Protein AF-A0A962JKF3-F1 (afdb_monomer)

Structure (mmCIF, N/CA/C/O backbone):
data_AF-A0A962JKF3-F1
#
_entry.id   AF-A0A962JKF3-F1
#
loop_
_atom_site.group_PDB
_atom_site.id
_atom_site.type_symbol
_atom_site.label_atom_id
_atom_site.label_alt_id
_atom_site.label_comp_id
_atom_site.label_asym_id
_atom_site.label_entity_id
_atom_site.label_seq_id
_atom_site.pdbx_PDB_ins_code
_atom_site.Cartn_x
_atom_site.Cartn_y
_atom_site.Cartn_z
_atom_site.occupancy
_atom_site.B_iso_or_equiv
_atom_site.auth_seq_id
_atom_site.auth_comp_id
_atom_site.auth_asym_id
_atom_site.auth_atom_id
_atom_site.pdbx_PDB_model_num
ATOM 1 N N . MET A 1 1 ? 17.345 6.309 -23.804 1.00 45.12 1 MET A N 1
ATOM 2 C CA . MET A 1 1 ? 17.494 7.537 -22.999 1.00 45.12 1 MET A CA 1
ATOM 3 C C . MET A 1 1 ? 17.487 7.117 -21.541 1.00 45.12 1 MET A C 1
ATOM 5 O O . MET A 1 1 ? 16.427 6.810 -21.020 1.00 45.12 1 MET A O 1
ATOM 9 N N . THR A 1 2 ? 18.648 6.980 -20.911 1.00 43.19 2 THR A N 1
ATOM 10 C CA . THR A 1 2 ? 18.724 6.770 -19.460 1.00 43.19 2 THR A CA 1
ATOM 11 C C . THR A 1 2 ? 18.575 8.135 -18.808 1.00 43.19 2 THR A C 1
ATOM 13 O O . THR A 1 2 ? 19.417 9.005 -19.036 1.00 43.19 2 THR A O 1
ATOM 16 N N . LEU A 1 3 ? 17.484 8.357 -18.077 1.00 59.50 3 LEU A N 1
ATOM 17 C CA . LEU A 1 3 ? 17.336 9.577 -17.291 1.00 59.50 3 LEU A CA 1
ATOM 18 C C . LEU A 1 3 ? 18.463 9.590 -16.237 1.00 59.50 3 LEU A C 1
ATOM 20 O O . LEU A 1 3 ? 18.584 8.628 -15.476 1.00 59.50 3 LEU A O 1
ATOM 24 N N . PRO A 1 4 ? 19.339 10.608 -16.215 1.00 52.12 4 PRO A N 1
ATOM 25 C CA . PRO A 1 4 ? 20.421 10.675 -15.240 1.00 52.12 4 PRO A CA 1
ATOM 26 C C . PRO A 1 4 ? 19.830 10.855 -13.833 1.00 52.12 4 PRO A C 1
ATOM 28 O O . PRO A 1 4 ? 18.937 11.678 -13.650 1.00 52.12 4 PRO A O 1
ATOM 31 N N . ASN A 1 5 ? 20.304 10.072 -12.854 1.00 59.34 5 ASN A N 1
ATOM 32 C CA . ASN A 1 5 ? 19.976 10.176 -11.420 1.00 59.34 5 ASN A CA 1
ATOM 33 C C . ASN A 1 5 ? 18.494 10.445 -11.097 1.00 59.34 5 ASN A C 1
ATOM 35 O O . ASN A 1 5 ? 18.157 11.418 -10.421 1.00 59.34 5 ASN A O 1
ATOM 39 N N . THR A 1 6 ? 17.583 9.593 -11.570 1.00 78.31 6 THR A N 1
ATOM 40 C CA . THR A 1 6 ? 16.162 9.761 -11.236 1.00 78.31 6 THR A CA 1
ATOM 41 C C . THR A 1 6 ? 15.853 9.145 -9.876 1.00 78.31 6 THR A C 1
ATOM 43 O O . THR A 1 6 ? 15.558 7.959 -9.766 1.00 78.31 6 THR A O 1
ATOM 46 N N . ASN A 1 7 ? 15.921 9.959 -8.823 1.00 91.00 7 ASN A N 1
ATOM 47 C CA . ASN A 1 7 ? 15.322 9.613 -7.539 1.00 91.00 7 ASN A CA 1
ATOM 48 C C . ASN A 1 7 ? 13.796 9.803 -7.646 1.00 91.00 7 ASN A C 1
ATOM 50 O O . ASN A 1 7 ? 13.333 10.870 -8.041 1.00 91.00 7 ASN A O 1
ATOM 54 N N . PHE A 1 8 ? 13.021 8.770 -7.307 1.00 95.50 8 PHE A N 1
ATOM 55 C CA . PHE A 1 8 ? 11.555 8.773 -7.406 1.00 95.50 8 PHE A CA 1
ATOM 56 C C . PHE A 1 8 ? 10.889 8.999 -6.049 1.00 95.50 8 PHE A C 1
ATOM 58 O O . PHE A 1 8 ? 9.671 8.931 -5.952 1.00 95.50 8 PHE A O 1
ATOM 65 N N . THR A 1 9 ? 11.661 9.265 -4.996 1.00 96.19 9 THR A N 1
ATOM 66 C CA . THR A 1 9 ? 11.129 9.569 -3.667 1.00 96.19 9 THR A CA 1
ATOM 67 C C . THR A 1 9 ? 10.111 10.707 -3.766 1.00 96.19 9 THR A C 1
ATOM 69 O O . THR A 1 9 ? 10.360 11.729 -4.407 1.00 96.19 9 THR A O 1
ATOM 72 N N . HIS A 1 10 ? 8.947 10.499 -3.154 1.00 94.94 10 HIS A N 1
ATOM 73 C CA . HIS A 1 10 ? 7.783 11.387 -3.181 1.00 94.94 10 HIS A CA 1
ATOM 74 C C . HIS A 1 10 ? 7.109 11.565 -4.551 1.00 94.94 10 HIS A C 1
ATOM 76 O O . HIS A 1 10 ? 6.309 12.483 -4.728 1.00 94.94 10 HIS A O 1
ATOM 82 N N . GLN A 1 11 ? 7.390 10.684 -5.513 1.00 96.50 11 GLN A N 1
ATOM 83 C CA . GLN A 1 11 ? 6.673 10.609 -6.785 1.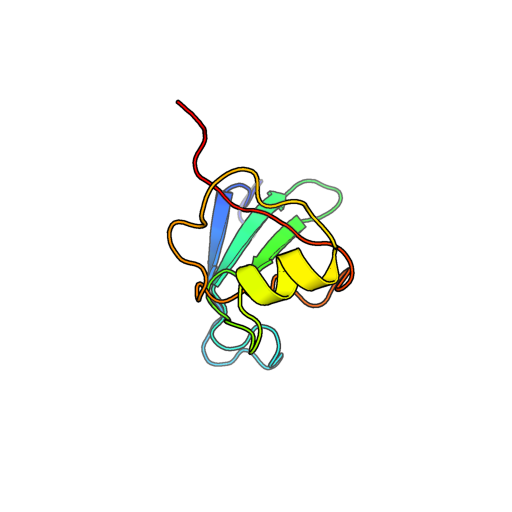00 96.50 11 GLN A CA 1
ATOM 84 C C . GLN A 1 11 ? 5.614 9.504 -6.753 1.00 96.50 11 GLN A C 1
ATOM 86 O O . GLN A 1 11 ? 5.730 8.521 -6.014 1.00 96.50 11 GLN A O 1
ATOM 91 N N . CYS A 1 12 ? 4.595 9.652 -7.599 1.00 97.19 12 CYS A N 1
ATOM 92 C CA . CYS A 1 12 ? 3.626 8.597 -7.870 1.00 97.19 12 CYS A CA 1
ATOM 93 C C . CYS A 1 12 ? 3.989 7.871 -9.167 1.00 97.19 12 CYS A C 1
ATOM 95 O O . CYS A 1 12 ? 4.161 8.501 -10.209 1.00 97.19 12 CYS A O 1
ATOM 97 N N . LEU A 1 13 ? 4.045 6.544 -9.110 1.00 97.00 13 LEU A N 1
ATOM 98 C CA . LEU A 1 13 ? 4.059 5.684 -10.285 1.00 97.00 13 LEU A CA 1
ATOM 99 C C . LEU A 1 13 ? 2.616 5.359 -10.668 1.00 97.00 13 LEU A C 1
ATOM 101 O O . LEU A 1 13 ? 1.812 4.982 -9.813 1.00 97.00 13 LEU A O 1
ATOM 105 N N . ILE A 1 14 ? 2.303 5.506 -11.951 1.00 97.44 14 ILE A N 1
ATOM 106 C CA . ILE A 1 14 ? 0.990 5.193 -12.515 1.00 97.44 14 ILE A CA 1
ATOM 107 C C . ILE A 1 14 ? 1.132 3.919 -13.336 1.00 97.44 14 ILE A C 1
ATOM 109 O O . ILE A 1 14 ? 1.955 3.866 -14.253 1.00 97.44 14 ILE A O 1
ATOM 113 N N . ALA A 1 15 ? 0.354 2.892 -13.000 1.00 97.38 15 ALA A N 1
ATOM 114 C CA . ALA A 1 15 ? 0.325 1.669 -13.781 1.00 97.38 15 ALA A CA 1
ATOM 115 C C . ALA A 1 15 ? -0.211 1.947 -15.190 1.00 97.38 15 ALA A C 1
ATOM 117 O O . ALA A 1 15 ? -1.256 2.578 -15.364 1.00 97.38 15 ALA A O 1
ATOM 118 N N . MET A 1 16 ? 0.515 1.468 -16.197 1.00 96.31 16 MET A N 1
ATOM 119 C CA . MET A 1 16 ? 0.060 1.535 -17.583 1.00 96.31 16 MET A CA 1
ATOM 120 C C . MET A 1 16 ? -1.109 0.561 -17.808 1.00 96.31 16 MET A C 1
ATOM 122 O O . MET A 1 16 ? -1.186 -0.445 -17.102 1.00 96.31 16 MET A O 1
ATOM 126 N N . PRO A 1 17 ? -1.992 0.812 -18.794 1.00 93.44 17 PRO A N 1
ATOM 127 C CA . PRO A 1 17 ? -3.130 -0.067 -19.081 1.00 93.44 17 PRO A CA 1
ATOM 128 C C . PRO A 1 17 ? -2.741 -1.532 -19.322 1.00 93.44 17 PRO A C 1
ATOM 130 O O . PRO A 1 17 ? -3.449 -2.431 -18.884 1.00 93.44 17 PRO A O 1
ATOM 133 N N . ASP A 1 18 ? -1.577 -1.764 -19.933 1.00 94.56 18 ASP A N 1
ATOM 134 C CA . ASP A 1 18 ? -1.051 -3.100 -20.244 1.00 94.56 18 ASP A CA 1
ATOM 135 C C . ASP A 1 18 ? -0.266 -3.728 -19.069 1.00 94.56 18 ASP A C 1
ATOM 137 O O . ASP A 1 18 ? 0.629 -4.545 -19.268 1.00 94.56 18 ASP A O 1
ATOM 141 N N . MET A 1 19 ? -0.524 -3.306 -17.826 1.00 96.31 19 MET A N 1
ATOM 142 C CA . MET A 1 19 ? 0.131 -3.871 -16.644 1.00 96.31 19 MET A CA 1
ATOM 143 C C . MET A 1 19 ? -0.362 -5.303 -16.380 1.00 96.31 19 MET A C 1
ATOM 145 O O . MET A 1 19 ? -1.452 -5.500 -15.842 1.00 96.31 19 MET A O 1
ATOM 149 N N . ASP A 1 20 ? 0.483 -6.285 -16.698 1.00 94.12 20 ASP A N 1
ATOM 150 C CA . ASP A 1 20 ? 0.181 -7.720 -16.568 1.00 94.12 20 ASP A CA 1
ATOM 151 C C . ASP A 1 20 ? 0.007 -8.191 -15.116 1.00 94.12 20 ASP A C 1
ATOM 153 O O . ASP A 1 20 ? -0.760 -9.112 -14.826 1.00 94.12 20 ASP A O 1
ATOM 157 N N . ASP A 1 21 ? 0.735 -7.581 -14.177 1.00 94.69 21 ASP A N 1
ATOM 158 C CA . ASP A 1 21 ? 0.642 -7.947 -12.768 1.00 94.69 21 ASP A CA 1
ATOM 159 C C . ASP A 1 21 ? -0.634 -7.360 -12.155 1.00 94.69 21 ASP A C 1
ATOM 161 O O . ASP A 1 21 ? -0.717 -6.163 -11.866 1.00 94.69 21 ASP A O 1
ATOM 165 N N . SER A 1 22 ? -1.625 -8.215 -11.898 1.00 92.62 22 SER A N 1
ATOM 166 C CA . SER A 1 22 ? -2.922 -7.836 -11.318 1.00 92.62 22 SER A CA 1
ATOM 167 C C . SER A 1 22 ? -2.805 -7.086 -9.986 1.00 92.62 22 SER A C 1
ATOM 169 O O . SER A 1 22 ? -3.657 -6.257 -9.651 1.00 92.62 22 SER A O 1
ATOM 171 N N . ARG A 1 23 ? -1.714 -7.299 -9.240 1.00 93.12 23 ARG A N 1
ATOM 172 C CA . ARG A 1 23 ? -1.430 -6.590 -7.984 1.00 93.12 23 ARG A CA 1
ATOM 173 C C . ARG A 1 23 ? -1.196 -5.102 -8.235 1.00 93.12 23 ARG A C 1
ATOM 175 O O . ARG A 1 23 ? -1.610 -4.280 -7.419 1.00 93.12 23 ARG A O 1
ATOM 182 N N . PHE A 1 24 ? -0.655 -4.744 -9.398 1.00 95.75 24 PHE A N 1
ATOM 183 C CA . PHE A 1 24 ? -0.359 -3.370 -9.808 1.00 95.75 24 PHE A CA 1
ATOM 184 C C . PHE A 1 24 ? -1.233 -2.849 -10.952 1.00 95.75 24 PHE A C 1
ATOM 186 O O . PHE A 1 24 ? -1.190 -1.658 -11.224 1.00 95.75 24 PHE A O 1
ATOM 193 N N . SER A 1 25 ? -2.059 -3.680 -11.591 1.00 96.00 25 SER A N 1
ATOM 194 C CA . SER A 1 25 ? -3.019 -3.21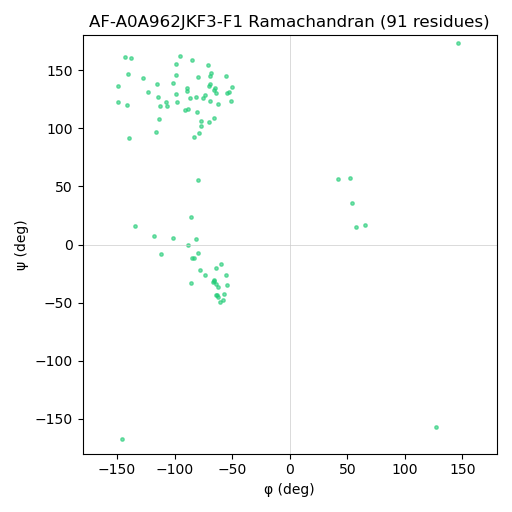5 -12.601 1.00 96.00 25 SER A CA 1
ATOM 195 C C . SER A 1 25 ? -3.904 -2.099 -12.032 1.00 96.00 25 SER A C 1
ATOM 197 O O . SER A 1 25 ? -4.389 -2.227 -10.906 1.00 96.00 25 SER A O 1
ATOM 199 N N . GLU A 1 26 ? -4.027 -0.981 -12.753 1.00 95.62 26 GLU A N 1
ATOM 200 C CA . GLU A 1 26 ? -4.737 0.241 -12.321 1.00 95.62 26 GLU A CA 1
ATOM 201 C C . GLU A 1 26 ? -4.221 0.870 -11.008 1.00 95.62 26 GLU A C 1
ATOM 203 O O . GLU A 1 26 ? -4.885 1.715 -10.403 1.00 95.62 26 GLU A O 1
ATOM 208 N N . ALA A 1 27 ? -3.036 0.481 -10.528 1.00 97.75 27 ALA A N 1
ATOM 209 C CA . ALA A 1 27 ? -2.491 1.000 -9.283 1.00 97.75 27 ALA A CA 1
ATOM 210 C C . ALA A 1 27 ? -1.850 2.384 -9.454 1.00 97.75 27 ALA A C 1
ATOM 212 O O . ALA A 1 27 ? -1.167 2.681 -10.437 1.00 97.75 27 ALA A O 1
ATOM 213 N N . VAL A 1 28 ? -2.007 3.197 -8.414 1.00 98.00 28 VAL A N 1
ATOM 214 C CA . VAL A 1 28 ? -1.177 4.364 -8.133 1.00 98.00 28 VAL A CA 1
ATOM 215 C C . VAL A 1 28 ? -0.283 4.000 -6.957 1.00 98.00 28 VAL A C 1
ATOM 217 O O . VAL A 1 28 ? -0.778 3.683 -5.872 1.00 98.00 28 VAL A O 1
ATOM 220 N N . THR A 1 29 ? 1.031 4.034 -7.165 1.00 97.62 29 THR A N 1
ATOM 221 C CA . THR A 1 29 ? 2.024 3.696 -6.138 1.00 97.62 29 THR A CA 1
ATOM 222 C C . THR A 1 29 ? 2.815 4.933 -5.745 1.00 97.62 29 THR A C 1
ATOM 224 O O . THR A 1 29 ? 3.510 5.515 -6.571 1.00 97.62 29 THR A O 1
ATOM 227 N N . TYR A 1 30 ? 2.743 5.327 -4.478 1.00 97.56 30 TYR A N 1
ATOM 228 C CA . TYR A 1 30 ? 3.545 6.412 -3.922 1.00 97.56 30 TYR A CA 1
ATOM 229 C C . TYR A 1 30 ? 4.899 5.885 -3.444 1.00 97.56 30 TYR A C 1
ATOM 231 O O . TYR A 1 30 ? 4.946 4.955 -2.639 1.00 97.56 30 TYR A O 1
ATOM 239 N N . ILE A 1 31 ? 5.998 6.473 -3.913 1.00 96.94 31 ILE A N 1
ATOM 240 C CA . ILE A 1 31 ? 7.353 6.060 -3.533 1.00 96.94 31 ILE A CA 1
ATOM 241 C C . ILE A 1 31 ? 7.798 6.812 -2.278 1.00 96.94 31 ILE A C 1
ATOM 243 O O . ILE A 1 31 ? 7.954 8.032 -2.276 1.00 96.94 31 ILE A O 1
ATOM 247 N N . VAL A 1 32 ? 8.027 6.064 -1.201 1.00 94.81 32 VAL A N 1
ATOM 248 C CA . VAL A 1 32 ? 8.440 6.586 0.109 1.00 94.81 32 VAL A CA 1
ATOM 249 C C . VAL A 1 32 ? 9.958 6.750 0.184 1.00 94.81 32 VAL A C 1
ATOM 251 O O . VAL A 1 32 ? 10.440 7.673 0.835 1.00 94.81 32 VAL A O 1
ATOM 254 N N . LYS A 1 33 ? 10.711 5.873 -0.489 1.00 95.06 33 LYS A N 1
ATOM 255 C CA . LYS A 1 33 ? 12.178 5.891 -0.546 1.00 95.06 33 LYS A CA 1
ATOM 256 C C . LYS A 1 33 ? 12.641 5.331 -1.889 1.00 95.06 33 LYS A C 1
ATOM 258 O O . LYS A 1 33 ? 12.114 4.311 -2.321 1.00 95.06 33 LYS A O 1
ATOM 263 N N . HIS A 1 34 ? 13.620 5.966 -2.521 1.00 95.25 34 HIS A N 1
ATOM 264 C CA . HIS A 1 34 ? 14.349 5.430 -3.671 1.00 95.25 34 HIS A CA 1
ATOM 265 C C . HIS A 1 34 ? 15.827 5.817 -3.560 1.00 95.25 34 HIS A C 1
ATOM 267 O O . HIS A 1 34 ? 16.153 7.006 -3.510 1.00 95.25 34 HIS A O 1
ATOM 273 N N . ASP A 1 35 ? 16.700 4.818 -3.498 1.00 93.44 35 ASP A N 1
ATOM 274 C CA . ASP A 1 35 ? 18.154 4.962 -3.452 1.00 93.44 35 ASP A CA 1
ATOM 275 C C . ASP A 1 35 ? 18.853 3.806 -4.192 1.00 93.44 35 ASP A C 1
ATOM 277 O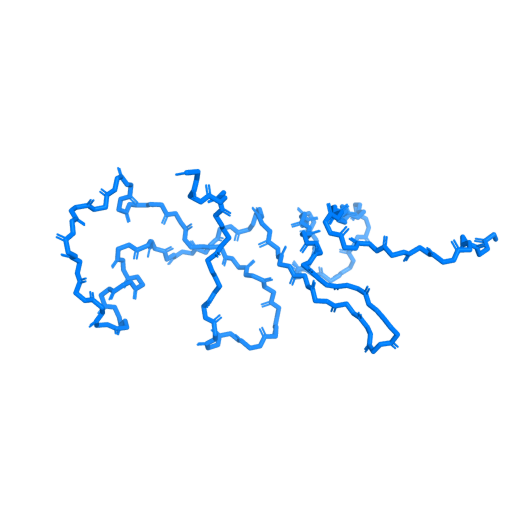 O . ASP A 1 35 ? 18.223 3.069 -4.950 1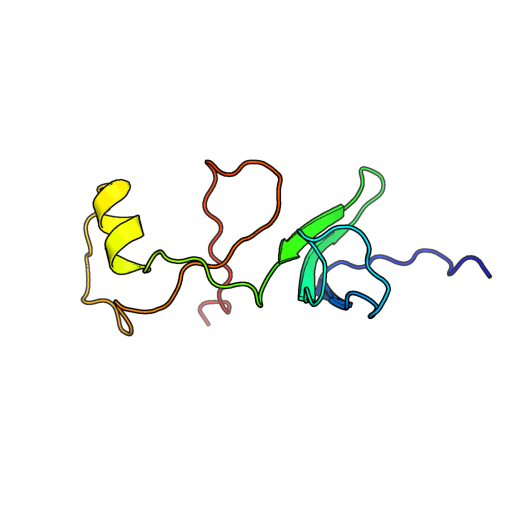.00 93.44 35 ASP A O 1
ATOM 281 N N . GLU A 1 36 ? 20.169 3.675 -4.013 1.00 92.44 36 GLU A N 1
ATOM 282 C CA . GLU A 1 36 ? 20.987 2.655 -4.682 1.00 92.44 36 GLU A CA 1
ATOM 283 C C . GLU A 1 36 ? 20.620 1.214 -4.282 1.00 92.44 36 GLU A C 1
ATOM 285 O O . GLU A 1 36 ? 20.911 0.286 -5.036 1.00 92.44 36 GLU A O 1
ATOM 290 N N . GLU A 1 37 ? 19.956 1.011 -3.138 1.00 92.69 37 GLU A N 1
ATOM 291 C CA . GLU A 1 37 ? 19.498 -0.309 -2.683 1.00 92.69 37 GLU A CA 1
ATOM 292 C C . GLU A 1 37 ? 18.133 -0.692 -3.282 1.00 92.69 37 GLU A C 1
ATOM 294 O O . GLU A 1 37 ? 17.715 -1.848 -3.196 1.00 92.69 37 GLU A O 1
ATOM 299 N N . GLY A 1 38 ? 17.437 0.260 -3.911 1.00 92.38 38 GLY A N 1
ATOM 300 C CA . GLY A 1 38 ? 16.144 0.064 -4.557 1.00 92.38 38 GLY A CA 1
ATOM 301 C C . GLY A 1 38 ? 15.089 1.063 -4.089 1.00 92.38 38 GLY A C 1
ATOM 302 O O . GLY A 1 38 ? 15.390 2.166 -3.632 1.00 92.38 38 GLY A O 1
ATOM 303 N N . ALA A 1 39 ? 13.815 0.689 -4.236 1.00 94.62 39 ALA A N 1
ATOM 304 C CA . ALA A 1 39 ? 12.686 1.554 -3.913 1.00 94.62 39 ALA A CA 1
ATOM 305 C C . ALA A 1 39 ? 11.679 0.881 -2.975 1.00 94.62 39 ALA A C 1
ATOM 307 O O . ALA A 1 39 ? 11.372 -0.303 -3.103 1.00 94.62 39 ALA A O 1
ATOM 308 N N . VAL A 1 40 ? 11.118 1.679 -2.069 1.00 94.88 40 VAL A N 1
ATOM 309 C CA . VAL A 1 40 ? 9.986 1.322 -1.212 1.00 94.88 40 VAL A CA 1
ATOM 310 C C . VAL A 1 40 ? 8.810 2.203 -1.600 1.00 94.88 40 VAL A C 1
ATOM 312 O O . VAL A 1 40 ? 8.925 3.431 -1.618 1.00 94.88 40 VAL A O 1
ATOM 315 N N . GLY A 1 41 ? 7.671 1.582 -1.889 1.00 95.19 41 GLY A N 1
ATOM 316 C CA . GLY A 1 41 ? 6.451 2.282 -2.262 1.00 95.19 41 GLY A CA 1
ATOM 317 C C . GLY A 1 41 ? 5.201 1.616 -1.710 1.00 95.19 41 GLY A C 1
ATOM 318 O O . GLY A 1 41 ? 5.229 0.450 -1.325 1.00 95.19 41 GLY A O 1
ATOM 319 N N . LEU A 1 42 ? 4.118 2.386 -1.673 1.00 96.69 42 LEU A N 1
ATOM 320 C CA . LEU A 1 42 ? 2.808 1.966 -1.189 1.00 96.69 42 LEU A CA 1
ATOM 321 C C . LEU A 1 42 ? 1.770 2.174 -2.287 1.00 96.69 42 LEU A C 1
ATOM 323 O O . LEU A 1 42 ? 1.708 3.251 -2.879 1.00 96.69 42 LEU A O 1
ATOM 327 N N . VAL A 1 43 ? 0.942 1.170 -2.557 1.00 97.25 43 VAL A N 1
ATOM 328 C CA . VAL A 1 43 ? -0.254 1.338 -3.393 1.00 97.25 43 VAL A CA 1
ATOM 329 C C . VAL A 1 43 ? -1.310 2.108 -2.590 1.00 97.25 43 VAL A C 1
ATOM 331 O O . VAL A 1 43 ? -1.601 1.766 -1.448 1.00 97.25 43 VAL A O 1
ATOM 334 N N . ILE A 1 44 ? -1.857 3.183 -3.168 1.00 97.06 44 ILE A N 1
ATOM 335 C CA . ILE A 1 44 ? -2.709 4.153 -2.445 1.00 97.06 44 ILE A CA 1
ATOM 336 C C . ILE A 1 44 ? -4.145 4.250 -2.975 1.00 97.06 44 ILE A C 1
ATOM 338 O O . ILE A 1 44 ? -4.896 5.125 -2.552 1.00 97.06 44 ILE A O 1
ATOM 342 N N . ASN A 1 45 ? -4.541 3.384 -3.910 1.00 97.38 45 ASN A N 1
ATOM 343 C CA . ASN A 1 45 ? -5.858 3.443 -4.555 1.00 97.38 45 ASN A CA 1
ATOM 344 C C . ASN A 1 45 ? -6.570 2.084 -4.671 1.00 97.38 45 ASN A C 1
ATOM 346 O O . ASN A 1 45 ? -7.523 1.967 -5.436 1.00 97.38 45 ASN A O 1
ATOM 350 N N . LYS A 1 46 ? -6.126 1.064 -3.928 1.00 96.44 46 LYS A N 1
ATOM 351 C CA . LYS A 1 46 ? -6.750 -0.266 -3.915 1.00 96.44 46 LYS A CA 1
ATOM 352 C C . LYS A 1 46 ? -7.320 -0.579 -2.530 1.00 96.44 46 LYS A C 1
ATOM 354 O O . LYS A 1 46 ? -6.549 -0.984 -1.662 1.00 96.44 46 LYS A O 1
ATOM 359 N N . PRO A 1 47 ? -8.623 -0.365 -2.286 1.00 96.69 47 PRO A N 1
ATOM 360 C CA . PRO A 1 47 ? -9.240 -0.705 -1.009 1.00 96.69 47 PRO A CA 1
ATOM 361 C C . PRO A 1 47 ? -9.319 -2.223 -0.817 1.00 96.69 47 PRO A C 1
ATOM 363 O O . PRO A 1 47 ? -9.518 -2.974 -1.772 1.00 96.69 47 PRO A O 1
ATOM 366 N N . LEU A 1 48 ? -9.163 -2.661 0.428 1.00 94.56 48 LEU A N 1
ATOM 367 C CA . LEU A 1 48 ? -9.457 -4.016 0.880 1.00 94.56 48 LEU A CA 1
ATOM 368 C C . LEU A 1 48 ? -10.870 -4.069 1.466 1.00 94.56 48 LEU A C 1
ATOM 370 O O . LEU A 1 48 ? -11.429 -3.046 1.860 1.00 94.56 48 LEU A O 1
ATOM 374 N N . ASP A 1 49 ? -11.416 -5.277 1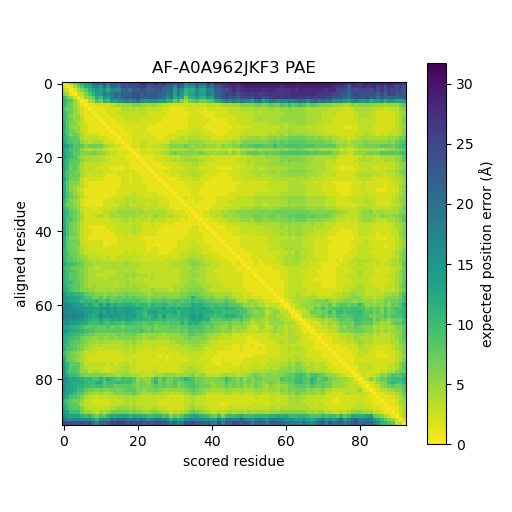.585 1.00 95.12 49 ASP A N 1
ATOM 375 C CA . ASP A 1 49 ? -12.661 -5.537 2.319 1.00 95.12 49 ASP A CA 1
ATOM 376 C C . ASP A 1 49 ? -12.391 -5.607 3.836 1.00 95.12 49 ASP A C 1
ATOM 378 O O . ASP A 1 49 ? -12.593 -6.625 4.494 1.00 95.12 49 ASP A O 1
ATOM 382 N N . LEU A 1 50 ? -11.791 -4.536 4.363 1.00 94.31 50 LEU A N 1
ATOM 383 C CA . LEU A 1 50 ? -11.404 -4.374 5.761 1.00 94.31 50 LEU A CA 1
ATOM 384 C C . LEU A 1 50 ? -11.475 -2.889 6.124 1.00 94.31 50 LEU A C 1
ATOM 386 O O . LEU A 1 50 ? -10.794 -2.068 5.505 1.00 94.31 50 LEU A O 1
ATOM 390 N N . SER A 1 51 ? -12.265 -2.536 7.136 1.00 95.06 51 SER A N 1
ATOM 391 C CA . SER A 1 51 ? -12.336 -1.164 7.643 1.00 95.06 51 SER A CA 1
ATOM 392 C C . SER A 1 51 ? -11.245 -0.869 8.673 1.00 95.06 51 SER A C 1
ATOM 394 O O . SER A 1 51 ? -10.697 -1.766 9.323 1.00 95.06 51 SER A O 1
ATOM 396 N N . LEU A 1 52 ? -10.937 0.415 8.860 1.00 92.62 52 LEU A N 1
ATOM 397 C CA . LEU A 1 52 ? -9.992 0.874 9.875 1.00 92.62 52 LEU A CA 1
ATOM 398 C C . LEU A 1 52 ? -10.414 0.424 11.280 1.00 92.62 52 LEU A C 1
ATOM 400 O O . LEU A 1 52 ? -9.573 -0.013 12.065 1.00 92.62 52 LEU A O 1
ATOM 404 N N . GLU A 1 53 ? -11.706 0.509 11.608 1.00 92.44 53 GLU A N 1
ATOM 405 C CA . GLU A 1 53 ? -12.203 0.066 12.911 1.00 92.44 53 GLU A CA 1
ATOM 406 C C . GLU A 1 53 ? -12.001 -1.444 13.118 1.00 92.44 53 GLU A C 1
ATOM 408 O O . GLU A 1 53 ? -11.561 -1.863 14.192 1.00 92.44 53 GLU A O 1
ATOM 413 N N . GLN A 1 54 ? -12.286 -2.257 12.094 1.00 93.38 54 GLN A N 1
ATOM 414 C CA . GLN A 1 54 ? -12.065 -3.705 12.133 1.00 93.38 54 GLN A CA 1
ATOM 415 C C . GLN A 1 54 ? -10.584 -4.028 12.354 1.00 93.38 54 GLN A C 1
ATOM 417 O O . GLN A 1 54 ? -10.259 -4.761 13.290 1.00 93.38 54 GLN A O 1
ATOM 422 N N . LEU A 1 55 ? -9.687 -3.408 11.582 1.00 91.56 55 LEU A N 1
ATOM 423 C CA . LEU A 1 55 ? -8.245 -3.607 11.725 1.00 91.56 55 LEU A CA 1
ATOM 424 C C . LEU A 1 55 ? -7.762 -3.263 13.141 1.00 91.56 55 LEU A C 1
ATOM 426 O O . LEU A 1 55 ? -7.052 -4.053 13.760 1.00 91.56 55 LEU A O 1
ATOM 430 N N . LEU A 1 56 ? -8.160 -2.106 13.684 1.00 90.62 56 LEU A N 1
ATOM 431 C CA . LEU A 1 56 ? -7.751 -1.676 15.028 1.00 90.62 56 LEU A CA 1
ATOM 432 C C . LEU A 1 56 ? -8.244 -2.629 16.127 1.00 90.62 56 LEU A C 1
ATOM 434 O O . LEU A 1 56 ? -7.515 -2.874 17.096 1.00 90.62 56 LEU A O 1
ATOM 438 N N . LYS A 1 57 ? -9.452 -3.190 15.969 1.00 90.44 57 LYS A N 1
ATOM 439 C CA . LYS A 1 57 ? -9.991 -4.229 16.861 1.00 90.44 57 LYS A CA 1
ATOM 440 C C . LYS A 1 57 ? -9.150 -5.507 16.799 1.00 90.44 57 LYS A C 1
ATOM 442 O O . LYS A 1 57 ? -8.836 -6.060 17.854 1.00 90.44 57 LYS A O 1
ATOM 447 N N . GLU A 1 58 ? -8.748 -5.951 15.608 1.00 89.25 58 GLU A N 1
ATOM 448 C CA . GLU A 1 58 ? -7.933 -7.161 15.419 1.00 89.25 58 GLU A CA 1
ATOM 449 C C . GLU A 1 58 ? -6.558 -7.054 16.088 1.00 89.25 58 GLU A C 1
ATOM 451 O O . GLU A 1 58 ? -6.154 -7.958 16.825 1.00 89.25 58 GLU A O 1
ATOM 456 N N . ILE A 1 59 ? -5.875 -5.917 15.924 1.00 88.56 59 ILE A N 1
ATOM 457 C CA . ILE A 1 59 ? -4.561 -5.671 16.544 1.00 88.56 59 ILE A CA 1
ATOM 458 C C . ILE A 1 59 ? -4.651 -5.211 18.009 1.00 88.56 59 ILE A C 1
ATOM 460 O O . ILE A 1 59 ? -3.632 -4.910 18.631 1.00 88.56 59 ILE A O 1
ATOM 464 N N . ARG A 1 60 ? -5.866 -5.186 18.581 1.00 87.50 60 ARG A N 1
ATOM 465 C CA . ARG A 1 60 ? -6.162 -4.842 19.983 1.00 87.50 60 ARG A CA 1
ATOM 466 C C . ARG A 1 60 ? -5.601 -3.484 20.412 1.00 87.50 60 ARG A C 1
ATOM 468 O O . ARG A 1 60 ? -5.186 -3.317 21.562 1.00 87.50 60 ARG A O 1
ATOM 475 N N . LEU A 1 61 ? -5.596 -2.506 19.508 1.00 82.88 61 LEU A N 1
ATOM 476 C CA . LEU A 1 61 ? -5.183 -1.149 19.851 1.00 82.88 61 LEU A CA 1
ATOM 477 C C . LEU A 1 61 ? -6.341 -0.394 20.523 1.00 82.88 61 LEU A C 1
ATOM 479 O O . LEU A 1 61 ? -7.434 -0.318 19.959 1.00 82.88 61 LEU A O 1
ATOM 483 N N . PRO A 1 62 ? -6.131 0.196 21.714 1.00 80.00 62 PRO A N 1
ATOM 484 C CA . PRO A 1 62 ? -7.164 0.978 22.372 1.00 80.00 62 PRO A CA 1
ATOM 485 C C . PRO A 1 62 ? -7.425 2.273 21.597 1.00 80.00 62 PRO A C 1
ATOM 487 O O . PRO A 1 62 ? -6.532 3.095 21.385 1.00 80.00 62 PRO A O 1
ATOM 490 N N . VAL A 1 63 ? -8.680 2.480 21.207 1.00 79.44 63 VAL A N 1
ATOM 491 C CA . VAL A 1 63 ? -9.138 3.708 20.555 1.00 79.44 63 VAL A CA 1
ATOM 492 C C . VAL A 1 63 ? -9.296 4.799 21.623 1.00 79.44 63 VAL A C 1
ATOM 494 O O . VAL A 1 63 ? -10.257 4.810 22.385 1.00 79.44 63 VAL A O 1
ATOM 497 N N . ILE A 1 64 ? -8.319 5.709 21.708 1.00 82.06 64 ILE A N 1
ATOM 498 C CA . ILE A 1 64 ? -8.269 6.784 22.726 1.00 82.06 64 ILE A CA 1
ATOM 499 C C . ILE A 1 64 ? -9.301 7.891 22.435 1.00 82.06 64 ILE A C 1
ATOM 501 O O . ILE A 1 64 ? -9.752 8.595 23.337 1.00 82.06 64 ILE A O 1
ATOM 505 N N . LYS A 1 65 ? -9.674 8.060 21.163 1.00 84.75 65 LYS A N 1
ATOM 506 C CA . LYS A 1 65 ? -10.689 9.005 20.683 1.00 84.75 65 LYS A CA 1
ATOM 507 C C . LYS A 1 65 ? -11.515 8.338 19.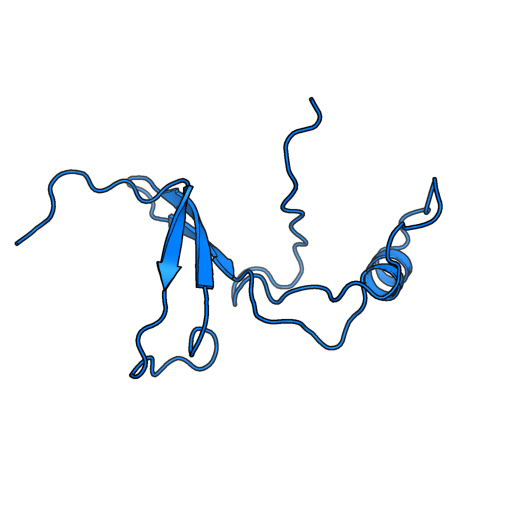587 1.00 84.75 65 LYS A C 1
ATOM 509 O O . LYS A 1 65 ? -10.918 7.580 18.827 1.00 84.75 65 LYS A O 1
ATOM 514 N N . PRO A 1 66 ? -12.819 8.645 19.456 1.00 86.06 66 PRO A N 1
ATOM 515 C CA . PRO A 1 66 ? -13.623 8.138 18.349 1.00 86.06 66 PRO A CA 1
ATOM 516 C C . PRO A 1 66 ? -12.931 8.377 17.004 1.00 86.06 66 PRO A C 1
ATOM 518 O O . PRO A 1 66 ? -12.385 9.460 16.771 1.00 86.06 66 PRO A O 1
ATOM 521 N N . LEU A 1 67 ? -12.936 7.359 16.142 1.00 87.00 67 LEU A N 1
ATOM 522 C CA . LEU A 1 67 ? -12.425 7.486 14.781 1.00 87.00 67 LEU A CA 1
ATOM 523 C C . LEU A 1 67 ? -13.308 8.480 14.023 1.00 87.00 67 LEU A C 1
ATOM 525 O O . LEU A 1 67 ? -14.532 8.409 14.113 1.00 87.00 67 LEU A O 1
ATOM 529 N N . ALA A 1 68 ? -12.685 9.407 13.293 1.00 89.06 68 ALA A N 1
ATOM 530 C CA . ALA A 1 68 ? -13.421 10.370 12.473 1.00 89.06 68 ALA A CA 1
ATOM 531 C C . ALA A 1 68 ? -14.202 9.673 11.346 1.00 89.06 68 ALA A C 1
ATOM 533 O O . ALA A 1 68 ? -15.295 10.110 11.004 1.00 89.06 68 ALA A O 1
ATOM 534 N N . ASP A 1 69 ? -13.637 8.585 10.819 1.00 92.06 69 ASP A N 1
ATOM 535 C CA . ASP A 1 69 ? -14.248 7.712 9.822 1.00 92.06 69 ASP A CA 1
ATOM 536 C C . ASP A 1 69 ? -13.925 6.243 10.176 1.0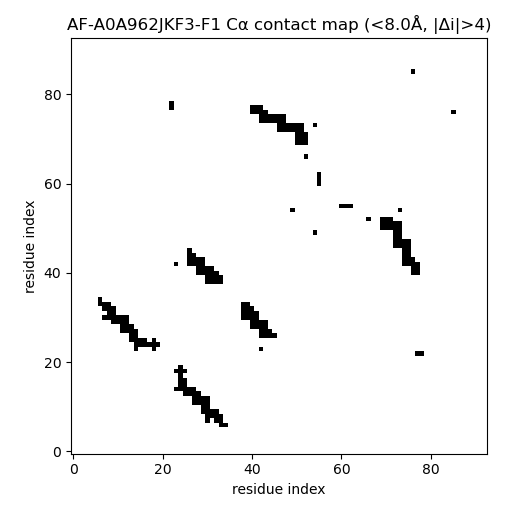0 92.06 69 ASP A C 1
ATOM 538 O O . ASP A 1 69 ? -12.840 5.752 9.850 1.00 92.06 69 ASP A O 1
ATOM 542 N N . PRO A 1 70 ? -14.795 5.560 10.945 1.00 91.19 70 PRO A N 1
ATOM 543 C CA . PRO A 1 70 ? -14.595 4.162 11.339 1.00 91.19 70 PRO A CA 1
ATOM 544 C C . PRO A 1 70 ? -14.648 3.185 10.156 1.00 91.19 70 PRO A C 1
ATOM 546 O O . PRO A 1 70 ? -13.976 2.151 10.182 1.00 91.19 70 PRO A O 1
ATOM 549 N N . ASP A 1 71 ? -15.429 3.534 9.132 1.00 94.88 71 ASP A N 1
ATOM 550 C CA . ASP A 1 71 ? -15.680 2.712 7.947 1.00 94.88 71 ASP A CA 1
ATOM 551 C C . ASP A 1 71 ? -14.646 2.959 6.839 1.00 94.88 71 ASP A C 1
ATOM 553 O O . ASP A 1 71 ? -14.695 2.311 5.792 1.00 94.88 71 ASP A O 1
ATOM 557 N N . MET A 1 72 ? -13.679 3.857 7.075 1.00 95.38 72 MET A N 1
ATOM 558 C CA . MET A 1 72 ? -12.578 4.127 6.157 1.00 95.38 72 MET A CA 1
ATOM 559 C C . MET A 1 72 ? -11.899 2.810 5.746 1.00 95.38 72 MET A C 1
ATOM 561 O O . MET A 1 72 ? -11.426 2.074 6.622 1.00 95.38 72 MET A O 1
ATOM 565 N N . PRO A 1 73 ? -11.804 2.505 4.439 1.00 96.69 73 PRO A N 1
ATOM 566 C CA . PRO A 1 73 ? -11.207 1.260 3.988 1.00 96.69 73 PRO A CA 1
ATOM 567 C C . PRO A 1 73 ? -9.698 1.266 4.231 1.00 96.69 73 PRO A C 1
ATOM 569 O O . PRO A 1 73 ? -8.995 2.235 3.926 1.00 96.69 73 PRO A O 1
ATOM 572 N N . VAL A 1 74 ? -9.185 0.143 4.726 1.00 95.31 74 VAL A N 1
ATOM 573 C CA . VAL A 1 74 ? -7.756 -0.159 4.698 1.00 95.31 74 VAL A CA 1
ATOM 574 C C . VAL A 1 74 ? -7.362 -0.418 3.250 1.00 95.31 74 VAL A C 1
ATOM 576 O O . VAL A 1 74 ? -8.088 -1.062 2.494 1.00 95.31 74 VAL A O 1
ATOM 579 N N . LEU A 1 75 ? -6.210 0.100 2.840 1.00 96.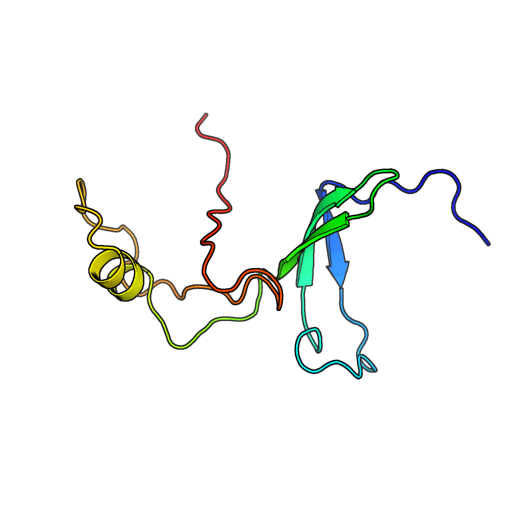06 75 LEU A N 1
ATOM 580 C CA . LEU A 1 75 ? -5.727 -0.054 1.474 1.00 96.06 75 LEU A CA 1
ATOM 581 C C . LEU A 1 75 ? -4.710 -1.190 1.385 1.00 96.06 75 LEU A C 1
ATOM 583 O O . LEU A 1 75 ? -3.901 -1.401 2.290 1.00 96.06 75 LEU A O 1
ATOM 587 N N . PHE A 1 76 ? -4.716 -1.893 0.258 1.00 95.25 76 PHE A N 1
ATOM 588 C CA . PHE A 1 76 ? -3.652 -2.809 -0.114 1.00 95.25 76 PHE A CA 1
ATOM 589 C C . PHE A 1 76 ? -2.374 -2.002 -0.353 1.00 95.25 76 PHE A C 1
ATOM 591 O O . PHE A 1 76 ? -2.290 -1.281 -1.341 1.00 95.25 76 PHE A O 1
ATOM 598 N N . GLY A 1 77 ? -1.388 -2.114 0.540 1.00 93.81 77 GLY A N 1
ATOM 599 C CA . GLY A 1 77 ? -0.127 -1.367 0.441 1.00 93.81 77 GLY A CA 1
ATOM 600 C C . GLY A 1 77 ? 0.863 -1.938 -0.579 1.00 93.81 77 GLY A C 1
ATOM 601 O O . GLY A 1 77 ? 1.727 -1.214 -1.066 1.00 93.81 77 GLY A O 1
ATOM 602 N N . GLY A 1 78 ? 0.734 -3.215 -0.934 1.00 94.31 78 GLY A N 1
ATOM 603 C CA . GLY A 1 78 ? 1.644 -3.920 -1.831 1.00 94.31 78 GLY A CA 1
ATOM 604 C C . GLY A 1 78 ? 1.788 -5.396 -1.448 1.00 94.31 78 GLY A C 1
ATOM 605 O O . GLY A 1 78 ? 1.268 -5.830 -0.423 1.00 94.31 78 GLY A O 1
ATOM 606 N N . PRO A 1 79 ? 2.483 -6.201 -2.265 1.00 93.00 79 PRO A N 1
ATOM 607 C CA . PRO A 1 79 ? 2.574 -7.648 -2.057 1.00 93.00 79 PRO A CA 1
ATOM 608 C C . PRO A 1 79 ? 3.579 -8.085 -0.987 1.00 93.00 79 PRO A C 1
ATOM 610 O O . PRO A 1 79 ? 3.681 -9.277 -0.706 1.00 93.00 79 PRO A O 1
ATOM 613 N N . VAL A 1 80 ? 4.370 -7.157 -0.453 1.00 92.19 80 VAL A N 1
ATOM 614 C CA . VAL A 1 80 ? 5.463 -7.452 0.476 1.00 92.19 80 VAL A CA 1
ATOM 615 C C . VAL A 1 80 ? 5.016 -7.135 1.898 1.00 92.19 80 VAL A C 1
ATOM 617 O O . VAL A 1 80 ? 4.380 -6.110 2.122 1.00 92.19 80 VAL A O 1
ATOM 620 N N . SER A 1 81 ? 5.383 -8.001 2.847 1.00 82.44 81 SER A N 1
ATOM 621 C CA . SER A 1 81 ? 5.143 -7.817 4.285 1.00 82.44 81 SER A CA 1
ATOM 622 C C . SER A 1 81 ? 3.684 -7.504 4.628 1.00 82.44 81 SER A C 1
ATOM 624 O O . SER A 1 81 ? 3.391 -6.500 5.267 1.00 82.44 81 SER A O 1
ATOM 626 N N . SER A 1 82 ? 2.761 -8.387 4.238 1.00 78.38 82 SER A N 1
ATOM 627 C CA . SER A 1 82 ? 1.318 -8.235 4.497 1.00 78.38 82 SER A CA 1
ATOM 628 C C . SER A 1 82 ? 0.942 -8.151 5.983 1.00 78.38 82 SER A C 1
ATOM 630 O O . SER A 1 82 ? -0.162 -7.740 6.315 1.00 78.38 82 SER A O 1
ATOM 632 N N . GLU A 1 83 ? 1.845 -8.555 6.874 1.00 82.19 83 GLU A N 1
ATOM 633 C CA . GLU A 1 83 ? 1.706 -8.456 8.331 1.00 82.19 83 GLU A CA 1
ATOM 634 C C . GLU A 1 83 ? 2.090 -7.076 8.900 1.00 82.19 83 GLU A C 1
ATOM 636 O O . GLU A 1 83 ? 1.804 -6.784 10.060 1.00 82.19 83 GLU A O 1
ATOM 641 N N . ALA A 1 84 ? 2.717 -6.209 8.095 1.00 85.62 84 ALA A N 1
ATOM 642 C CA . ALA A 1 84 ? 3.105 -4.862 8.492 1.00 85.62 84 ALA A CA 1
ATOM 643 C C . ALA A 1 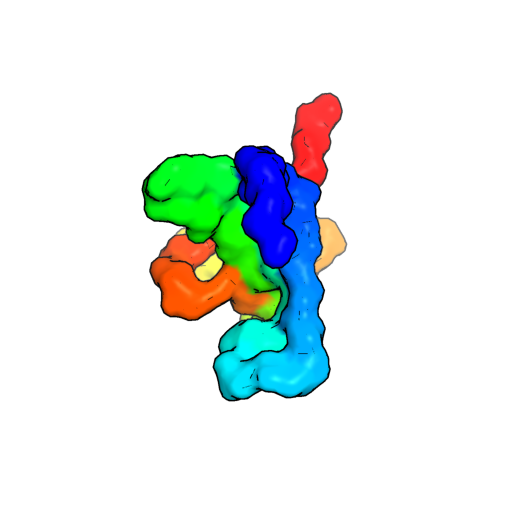84 ? 2.071 -3.825 8.024 1.00 85.62 84 ALA A C 1
ATOM 645 O O . ALA A 1 84 ? 1.801 -3.676 6.833 1.00 85.62 84 ALA A O 1
ATOM 646 N N . GLY A 1 85 ? 1.523 -3.064 8.975 1.00 88.56 85 GLY A N 1
ATOM 647 C CA . GLY A 1 85 ? 0.647 -1.928 8.694 1.00 88.56 85 GLY A CA 1
ATOM 648 C C . GLY A 1 85 ? 1.433 -0.627 8.517 1.00 88.56 85 GLY A C 1
ATOM 649 O O . GLY A 1 85 ? 2.288 -0.299 9.339 1.00 88.56 85 GLY A O 1
ATOM 650 N N . PHE A 1 86 ? 1.103 0.145 7.481 1.00 91.62 86 PHE A N 1
ATOM 651 C CA . PHE A 1 86 ? 1.660 1.479 7.240 1.00 91.62 86 PHE A CA 1
ATOM 652 C C . PHE A 1 86 ? 0.564 2.539 7.341 1.00 91.62 86 PHE A C 1
ATOM 654 O O . PHE A 1 86 ? -0.533 2.360 6.815 1.00 91.62 86 PHE A O 1
ATOM 661 N N . VAL A 1 87 ? 0.873 3.667 7.982 1.00 92.25 87 VAL A N 1
ATOM 662 C CA . VAL A 1 87 ? -0.030 4.822 8.065 1.00 92.25 87 VAL A CA 1
ATOM 663 C C . VAL A 1 87 ? 0.590 5.976 7.287 1.00 92.25 87 VAL A C 1
ATOM 665 O O . VAL A 1 87 ? 1.564 6.576 7.734 1.00 92.25 87 VAL A O 1
ATOM 668 N N . LEU A 1 88 ? 0.018 6.297 6.125 1.00 92.31 88 LEU A N 1
ATOM 669 C CA . LEU A 1 88 ? 0.375 7.492 5.366 1.00 92.31 88 LEU A CA 1
ATOM 670 C C . LEU A 1 88 ? -0.541 8.642 5.790 1.00 92.31 88 LEU A C 1
ATOM 672 O O . LEU A 1 88 ? -1.751 8.594 5.583 1.00 92.31 88 LEU A O 1
ATOM 676 N N . HIS A 1 89 ? 0.035 9.681 6.387 1.00 91.12 89 HIS A N 1
ATOM 677 C CA . HIS A 1 89 ? -0.703 10.852 6.846 1.00 91.12 89 HIS A CA 1
ATOM 678 C C . HIS A 1 89 ? 0.052 12.139 6.509 1.00 91.12 89 HIS A C 1
ATOM 680 O O . HIS A 1 89 ? 1.256 12.132 6.263 1.00 91.12 89 HIS A O 1
ATOM 686 N N . LYS A 1 90 ? -0.666 13.265 6.501 1.00 89.31 90 LYS A N 1
ATOM 687 C CA . LYS A 1 90 ? -0.033 14.588 6.447 1.00 89.31 90 LYS A CA 1
ATOM 688 C C . LYS A 1 90 ? 0.694 14.843 7.757 1.00 89.31 90 LYS A C 1
ATOM 690 O O . LYS A 1 90 ? 0.226 14.385 8.802 1.00 89.31 90 LYS A O 1
ATOM 695 N N . ASP A 1 91 ? 1.802 15.570 7.702 1.00 86.12 91 ASP A N 1
ATOM 696 C CA . ASP A 1 91 ? 2.516 15.935 8.919 1.00 86.12 91 ASP A CA 1
ATOM 697 C C . ASP A 1 91 ? 1.580 16.666 9.893 1.00 86.12 91 ASP A C 1
ATOM 699 O O . ASP A 1 91 ? 0.656 17.381 9.479 1.00 86.12 91 ASP A O 1
ATOM 703 N N . LYS A 1 92 ? 1.787 16.440 11.190 1.00 67.94 92 LYS A N 1
ATOM 704 C CA . LYS A 1 92 ? 1.082 17.205 12.214 1.00 67.94 92 LYS A CA 1
ATOM 705 C C . LYS A 1 92 ? 1.798 18.545 12.296 1.00 67.94 92 LYS A C 1
ATOM 707 O O . LYS A 1 92 ? 2.838 18.631 12.938 1.00 67.94 92 LYS A O 1
ATOM 712 N N . GLY A 1 93 ? 1.269 19.543 11.590 1.00 44.88 93 GLY A N 1
ATOM 713 C CA . GLY A 1 93 ? 1.656 20.937 11.817 1.00 44.88 93 GLY A CA 1
ATOM 714 C C . GLY A 1 93 ? 1.555 21.314 13.291 1.00 44.88 93 GLY A C 1
ATOM 715 O O . GLY A 1 93 ? 0.667 20.756 13.982 1.00 44.88 93 GLY A O 1
#

Sequence (93 aa):
MTLPNTNFTHQCLIAMPDMDDSRFSEAVTYIVKHDEEGAVGLVINKPLDLSLEQLLKEIRLPVIKPLADPDMPVLFGGPVSSEAGFVLHKDKG

Solvent-accessible surface area (backbone atoms only — not comparable to full-atom values): 6033 Å² total; per-residue (Å²): 135,83,74,78,87,75,67,48,50,80,35,74,48,71,45,51,94,85,40,81,54,72,91,45,40,82,31,38,29,42,22,75,40,45,57,99,93,45,74,44,61,34,34,76,75,44,72,44,103,43,30,45,47,57,53,38,59,75,73,66,55,82,78,90,59,85,65,95,59,46,75,42,59,38,57,47,43,59,96,67,64,83,89,63,88,81,86,90,74,78,82,86,125

Mean predicted aligned error: 5.49 Å

Nearest PDB structures (foldseek):
  2haf-assembly1_A  TM=9.003E-01  e=2.047E-05  Vibrio cholerae
  2ew0-assembly1_A  TM=9.271E-01  e=1.164E-04  Acinetobacter baylyi ADP1
  2mui-assembly1_A  TM=6.546E-01  e=3.786E-04  Pseudomonas aeruginosa PAO1
  2gzo-assembly1_A  TM=6.239E-01  e=4.287E-04  Shewanella oneidensis
  2hrx-assembly1_A  TM=7.919E-01  e=5.106E-02  Corynebacterium diphtheriae

pLDDT: mean 89.49, std 11.62, range [43.19, 98.0]

Secondary structure (DSSP, 8-state):
---TT---TTPEEE--TT---TTTTT-EEEEEEEETTEEEEEE-S-EEEEEHHHHHHHTT---SS--S-TTPEEE---SS-TT----------

Foldseek 3Di:
DPDPPDWQAQHWDADDCPRPPPQPHRWIWGWNGQDPVGTDIFTDPAFDPAFPLRVCVVVVPDDPDDDPCRRHTDGRGGDPPPVDDDDDDDDDD

Radius of gyration: 15.91 Å; Cα contacts (8 Å, |Δi|>4): 119; chains: 1; bounding box: 37×29×46 Å